Protein AF-A8A9C9-F1 (afdb_monomer)

Structure (mmCIF, N/CA/C/O backbone):
data_AF-A8A9C9-F1
#
_entry.id   AF-A8A9C9-F1
#
loop_
_atom_site.group_PDB
_atom_site.id
_atom_site.type_symbol
_atom_site.label_atom_id
_atom_site.label_alt_id
_atom_site.label_comp_id
_atom_site.label_asym_id
_atom_site.label_entity_id
_atom_site.label_seq_id
_atom_site.pdbx_PDB_ins_code
_atom_site.Cartn_x
_atom_site.Cartn_y
_atom_site.Cartn_z
_atom_site.occupancy
_atom_site.B_iso_or_equiv
_atom_site.auth_seq_id
_atom_site.auth_comp_id
_atom_site.auth_asym_id
_atom_site.auth_atom_id
_atom_site.pdbx_PDB_model_num
ATOM 1 N N . MET A 1 1 ? -4.383 -1.394 -60.753 1.00 48.16 1 MET A N 1
ATOM 2 C CA . MET A 1 1 ? -4.402 -2.201 -59.513 1.00 48.16 1 MET A CA 1
ATOM 3 C C . MET A 1 1 ? -3.436 -1.541 -58.527 1.00 48.16 1 MET A C 1
ATOM 5 O O . MET A 1 1 ? -2.241 -1.783 -58.600 1.00 48.16 1 MET A O 1
ATOM 9 N N . ALA A 1 2 ? -3.911 -0.578 -57.728 1.00 57.53 2 ALA A N 1
ATOM 10 C CA . ALA A 1 2 ? -3.065 0.254 -56.864 1.00 57.53 2 ALA A CA 1
ATOM 11 C C . ALA A 1 2 ? -3.053 -0.316 -55.438 1.00 57.53 2 ALA A C 1
ATOM 13 O O . ALA A 1 2 ? -4.050 -0.244 -54.722 1.00 57.53 2 ALA A O 1
ATOM 14 N N . GLY A 1 3 ? -1.935 -0.928 -55.047 1.00 64.31 3 GLY A N 1
ATOM 15 C CA . GLY A 1 3 ? -1.721 -1.439 -53.696 1.00 64.31 3 GLY A CA 1
ATOM 16 C C . GLY A 1 3 ? -1.413 -0.299 -52.730 1.00 64.31 3 GLY A C 1
ATOM 17 O O . GLY A 1 3 ? -0.277 0.169 -52.663 1.00 64.31 3 GLY A O 1
ATOM 18 N N . GLY A 1 4 ? -2.421 0.147 -51.979 1.00 75.25 4 GLY A N 1
ATOM 19 C CA . GLY A 1 4 ? -2.241 1.062 -50.856 1.00 75.25 4 GLY A CA 1
ATOM 20 C C . GLY A 1 4 ? -1.432 0.382 -49.753 1.00 75.25 4 GLY A C 1
ATOM 21 O O . GLY A 1 4 ? -1.928 -0.513 -49.069 1.00 75.25 4 GLY A O 1
ATOM 22 N N . LYS A 1 5 ? -0.170 0.789 -49.591 1.00 69.19 5 LYS A N 1
ATOM 23 C CA . LYS A 1 5 ? 0.679 0.356 -48.478 1.00 69.19 5 LYS A CA 1
ATOM 24 C C . LYS A 1 5 ? 0.054 0.885 -47.187 1.00 69.19 5 LYS A C 1
ATOM 26 O O . LYS A 1 5 ? 0.088 2.084 -46.929 1.00 69.19 5 LYS A O 1
ATOM 31 N N . ARG A 1 6 ? -0.556 -0.004 -46.400 1.00 73.25 6 ARG A N 1
ATOM 32 C CA . ARG A 1 6 ? -1.064 0.316 -45.061 1.00 73.25 6 ARG A CA 1
ATOM 33 C C . ARG A 1 6 ? 0.137 0.633 -44.173 1.00 73.25 6 ARG A C 1
ATOM 35 O O . ARG A 1 6 ? 0.805 -0.273 -43.686 1.00 73.25 6 ARG A O 1
ATOM 42 N N . VAL A 1 7 ? 0.437 1.917 -44.017 1.00 66.50 7 VAL A N 1
ATOM 43 C CA . VAL A 1 7 ? 1.402 2.399 -43.032 1.00 66.50 7 VAL A CA 1
ATOM 44 C C . VAL A 1 7 ? 0.733 2.313 -41.664 1.00 66.50 7 VAL A C 1
ATOM 46 O O . VAL A 1 7 ? -0.080 3.153 -41.293 1.00 66.50 7 VAL A O 1
ATOM 49 N N . LEU A 1 8 ? 1.011 1.238 -40.927 1.00 68.00 8 LEU A N 1
ATOM 50 C CA . LEU A 1 8 ? 0.742 1.235 -39.492 1.00 68.00 8 LEU A CA 1
ATOM 51 C C . LEU A 1 8 ? 1.589 2.358 -38.873 1.00 68.00 8 LEU A C 1
ATOM 53 O O . LEU A 1 8 ? 2.752 2.504 -39.260 1.00 68.00 8 LEU A O 1
ATOM 57 N N . PRO A 1 9 ? 1.034 3.184 -37.970 1.00 67.88 9 PRO A N 1
ATOM 58 C CA . PRO A 1 9 ? 1.754 4.314 -37.407 1.00 67.88 9 PRO A CA 1
ATOM 59 C C . PRO A 1 9 ? 2.903 3.790 -36.538 1.00 67.88 9 PRO A C 1
ATOM 61 O O . PRO A 1 9 ? 2.727 3.468 -35.366 1.00 67.88 9 PRO A O 1
ATOM 64 N N . VAL A 1 10 ? 4.101 3.730 -37.125 1.00 65.38 10 VAL A N 1
ATOM 65 C CA . VAL A 1 10 ? 5.372 3.370 -36.466 1.00 65.38 10 VAL A CA 1
ATOM 66 C C . VAL A 1 10 ? 5.662 4.272 -35.253 1.00 65.38 10 VAL A C 1
ATOM 68 O O . VAL A 1 10 ? 6.420 3.895 -34.367 1.00 65.38 10 VAL A O 1
ATOM 71 N N . ALA A 1 11 ? 4.988 5.422 -35.154 1.00 63.12 11 ALA A N 1
ATOM 72 C CA . ALA A 1 11 ? 5.069 6.345 -34.027 1.00 63.12 11 ALA A CA 1
ATOM 73 C C . ALA A 1 11 ? 4.724 5.711 -32.663 1.00 63.12 11 ALA A C 1
ATOM 75 O O . ALA A 1 11 ? 5.303 6.114 -31.660 1.00 63.12 11 ALA A O 1
ATOM 76 N N . LEU A 1 12 ? 3.840 4.703 -32.602 1.00 63.41 12 LEU A N 1
ATOM 77 C CA . LEU A 1 12 ? 3.453 4.077 -31.325 1.00 63.41 12 LEU A CA 1
ATOM 78 C C . LEU A 1 12 ? 4.544 3.168 -30.738 1.00 63.41 12 LEU A C 1
ATOM 80 O O . LEU A 1 12 ? 4.635 3.028 -29.523 1.00 63.41 12 LEU A O 1
ATOM 84 N N . PHE A 1 13 ? 5.393 2.583 -31.587 1.00 68.25 13 PHE A N 1
ATOM 85 C CA . PHE A 1 13 ? 6.486 1.695 -31.170 1.00 68.25 13 PHE A CA 1
ATOM 86 C C . PHE A 1 13 ? 7.816 2.430 -30.949 1.00 68.25 13 PHE A C 1
ATOM 88 O O . PHE A 1 13 ? 8.808 1.801 -30.596 1.00 68.25 13 PHE A O 1
ATOM 95 N N . SER A 1 14 ? 7.848 3.752 -31.144 1.00 76.62 14 SER A N 1
ATOM 96 C CA . SER A 1 14 ? 9.042 4.574 -30.906 1.00 76.62 14 SER A CA 1
ATOM 97 C C . SER A 1 14 ? 9.169 5.059 -29.455 1.00 76.62 14 SER A C 1
ATOM 99 O O . SER A 1 14 ? 10.118 5.773 -29.137 1.00 76.62 14 SER A O 1
ATOM 101 N N . LEU A 1 15 ? 8.211 4.718 -28.590 1.00 81.19 15 LEU A N 1
ATOM 102 C CA . LEU A 1 15 ? 8.248 5.041 -27.167 1.00 81.19 15 LEU A CA 1
ATOM 103 C C . LEU A 1 15 ? 9.206 4.076 -26.463 1.00 81.19 15 LEU A C 1
ATOM 105 O O . LEU A 1 15 ? 9.090 2.857 -26.604 1.00 81.19 15 LEU A O 1
ATOM 109 N N . GLY A 1 16 ? 10.168 4.626 -25.729 1.00 89.12 16 GLY A N 1
ATOM 110 C CA . GLY A 1 16 ? 11.156 3.842 -25.009 1.00 89.12 16 GLY A CA 1
ATOM 111 C C . GLY A 1 16 ? 10.562 3.087 -23.810 1.00 89.12 16 GLY A C 1
ATOM 112 O O . GLY A 1 16 ? 9.402 3.284 -23.426 1.00 89.12 16 GLY A O 1
ATOM 113 N N . PRO A 1 17 ? 11.363 2.210 -23.178 1.00 90.81 17 PRO A N 1
ATOM 114 C CA . PRO A 1 17 ? 10.934 1.442 -22.008 1.00 90.81 17 PRO A CA 1
ATOM 115 C C . PRO A 1 17 ? 10.456 2.321 -20.842 1.00 90.81 17 PRO A C 1
ATOM 117 O O . PRO A 1 17 ? 9.556 1.931 -20.100 1.00 90.81 17 PRO A O 1
ATOM 120 N N . ASN A 1 18 ? 11.033 3.517 -20.697 1.00 93.25 18 ASN A N 1
ATOM 121 C CA . ASN A 1 18 ? 10.699 4.451 -19.624 1.00 93.25 18 ASN A CA 1
ATOM 122 C C . ASN A 1 18 ? 9.317 5.081 -19.837 1.00 93.25 18 ASN A C 1
ATOM 124 O O . ASN A 1 18 ? 8.505 5.124 -18.915 1.00 93.25 18 ASN A O 1
ATOM 128 N N . GLU A 1 19 ? 9.025 5.528 -21.058 1.00 91.62 19 GLU A N 1
ATOM 129 C CA . GLU A 1 19 ? 7.734 6.098 -21.438 1.00 91.62 19 GLU A CA 1
ATOM 130 C C . GLU A 1 19 ? 6.617 5.057 -21.302 1.00 91.62 19 GLU A C 1
ATOM 132 O O . GLU A 1 19 ? 5.533 5.366 -20.804 1.00 91.62 19 GLU A O 1
ATOM 137 N N . MET A 1 20 ? 6.905 3.804 -21.671 1.00 92.38 20 MET A N 1
ATOM 138 C CA . MET A 1 20 ? 5.992 2.676 -21.475 1.00 92.38 20 MET A CA 1
ATOM 139 C C . MET A 1 20 ? 5.695 2.417 -19.995 1.00 92.38 20 MET A C 1
ATOM 141 O O . MET A 1 20 ? 4.535 2.222 -19.628 1.00 92.38 20 MET A O 1
ATOM 145 N N . LEU A 1 21 ? 6.714 2.456 -19.131 1.00 93.50 21 LEU A N 1
ATOM 146 C CA . LEU A 1 21 ? 6.538 2.261 -17.691 1.00 93.50 21 LEU A CA 1
ATOM 147 C C . LEU A 1 21 ? 5.685 3.373 -17.065 1.00 93.50 21 LEU A C 1
ATOM 149 O O . LEU A 1 21 ? 4.792 3.092 -16.265 1.00 93.50 21 LEU A O 1
ATOM 153 N N . ILE A 1 22 ? 5.925 4.626 -17.455 1.00 94.19 22 ILE A N 1
ATOM 154 C CA . ILE A 1 22 ? 5.148 5.774 -16.975 1.00 94.19 22 ILE A CA 1
ATOM 155 C C . ILE A 1 22 ? 3.685 5.643 -17.403 1.00 94.19 22 ILE A C 1
ATOM 157 O O . ILE A 1 22 ? 2.797 5.792 -16.565 1.00 94.19 22 ILE A O 1
ATOM 161 N N . LEU A 1 23 ? 3.421 5.310 -18.672 1.00 93.38 23 LEU A N 1
ATOM 162 C CA . LEU A 1 23 ? 2.060 5.092 -19.173 1.00 93.38 23 LEU A CA 1
ATOM 163 C C . LEU A 1 23 ? 1.345 3.957 -18.437 1.00 93.38 23 LEU A C 1
ATOM 165 O O . LEU A 1 23 ? 0.167 4.092 -18.110 1.00 93.38 23 LEU A O 1
ATOM 169 N N . LEU A 1 24 ? 2.050 2.864 -18.139 1.00 92.88 24 LEU A N 1
ATOM 170 C CA . LEU A 1 24 ? 1.498 1.737 -17.393 1.00 92.88 24 LEU A CA 1
ATOM 171 C C . LEU A 1 24 ? 1.088 2.147 -15.974 1.00 92.88 24 LEU A C 1
ATOM 173 O O . LEU A 1 24 ? -0.041 1.886 -15.560 1.00 92.88 24 LEU A O 1
ATOM 177 N N . ILE A 1 25 ? 1.984 2.812 -15.240 1.00 92.94 25 ILE A N 1
ATOM 178 C CA . ILE A 1 25 ? 1.689 3.297 -13.886 1.00 92.94 25 ILE A CA 1
ATOM 179 C C . ILE A 1 25 ? 0.521 4.280 -13.938 1.00 92.94 25 ILE A C 1
ATOM 181 O O . ILE A 1 25 ? -0.410 4.167 -13.146 1.00 92.94 25 ILE A O 1
ATOM 185 N N . PHE A 1 26 ? 0.526 5.203 -14.899 1.00 93.81 26 PHE A N 1
ATOM 186 C CA . PHE A 1 26 ? -0.543 6.180 -15.055 1.00 93.81 26 PHE A CA 1
ATOM 187 C C . PHE A 1 26 ? -1.894 5.511 -15.332 1.00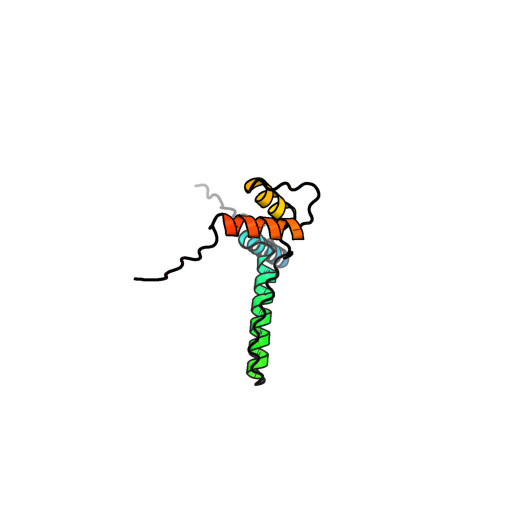 93.81 26 PHE A C 1
ATOM 189 O O . PHE A 1 26 ? -2.885 5.853 -14.695 1.00 93.81 26 PHE A O 1
ATOM 196 N N . ALA A 1 27 ? -1.940 4.502 -16.206 1.00 94.12 27 ALA A N 1
ATOM 197 C CA . ALA A 1 27 ? -3.153 3.734 -16.476 1.00 94.12 27 ALA A CA 1
ATOM 198 C C . ALA A 1 27 ? -3.684 3.025 -15.217 1.00 94.12 27 ALA A C 1
ATOM 200 O O . ALA A 1 27 ? -4.878 3.094 -14.925 1.00 94.12 27 ALA A O 1
ATOM 201 N N . ILE A 1 28 ? -2.800 2.400 -14.431 1.00 92.88 28 ILE A N 1
ATOM 202 C CA . ILE A 1 28 ? -3.159 1.761 -13.155 1.00 92.88 28 ILE A CA 1
ATOM 203 C C . ILE A 1 28 ? -3.698 2.808 -12.169 1.00 92.88 28 ILE A C 1
ATOM 205 O O . ILE A 1 28 ? -4.727 2.587 -11.535 1.00 92.88 28 ILE A O 1
ATOM 209 N N . LEU A 1 29 ? -3.056 3.973 -12.069 1.00 93.19 29 LEU A N 1
ATOM 210 C CA . LEU A 1 29 ? -3.500 5.062 -11.197 1.00 93.19 29 LEU A CA 1
ATOM 211 C C . LEU A 1 29 ? -4.839 5.666 -11.630 1.00 93.19 29 LEU A C 1
ATOM 213 O O . LEU A 1 29 ? -5.597 6.087 -10.766 1.00 93.19 29 LEU A O 1
ATOM 217 N N . LEU A 1 30 ? -5.163 5.704 -12.924 1.00 93.81 30 LEU A N 1
ATOM 218 C CA . LEU A 1 30 ? -6.471 6.178 -13.389 1.00 93.81 30 LEU A CA 1
ATOM 219 C C . LEU A 1 30 ? -7.599 5.200 -13.043 1.00 93.81 30 LEU A C 1
ATOM 221 O O . LEU A 1 30 ? -8.686 5.633 -12.675 1.00 93.81 30 LEU A O 1
ATOM 225 N N . ILE A 1 31 ? -7.345 3.892 -13.147 1.00 94.00 31 ILE A N 1
ATOM 226 C CA . ILE A 1 31 ? -8.353 2.859 -12.868 1.00 94.00 31 ILE A CA 1
ATOM 227 C C . ILE A 1 31 ? -8.556 2.689 -11.360 1.00 94.00 31 ILE A C 1
ATOM 229 O O . ILE A 1 31 ? -9.686 2.650 -10.880 1.00 94.00 31 ILE A O 1
ATOM 233 N N . PHE A 1 32 ? -7.461 2.573 -10.608 1.00 91.19 32 PHE A N 1
ATOM 234 C CA . PHE A 1 32 ? -7.500 2.247 -9.182 1.00 91.19 32 PHE A CA 1
ATOM 235 C C . PHE A 1 32 ? -7.390 3.480 -8.278 1.00 91.19 32 PHE A C 1
ATOM 237 O O . PHE A 1 32 ? -7.785 3.435 -7.116 1.00 91.19 32 PHE A O 1
ATOM 244 N N . GLY A 1 33 ? -6.891 4.602 -8.787 1.00 89.62 33 GLY A N 1
ATOM 245 C CA . GLY A 1 33 ? -6.641 5.804 -7.998 1.00 89.62 33 GLY A CA 1
ATOM 246 C C . GLY A 1 33 ? -5.305 5.760 -7.241 1.00 89.62 33 GLY A C 1
ATOM 247 O O . GLY A 1 33 ? -4.795 4.687 -6.898 1.00 89.62 33 GLY A O 1
ATOM 248 N N . PRO A 1 34 ? -4.740 6.932 -6.898 1.00 86.62 34 PRO A N 1
ATOM 249 C CA . PRO A 1 34 ? -3.461 7.023 -6.192 1.00 86.62 34 PRO A CA 1
ATOM 250 C C . PRO A 1 34 ? -3.510 6.474 -4.765 1.00 86.62 34 PRO A C 1
ATOM 252 O O . PRO A 1 34 ? -2.490 6.025 -4.252 1.00 86.62 34 PRO A O 1
ATOM 255 N N . SER A 1 35 ? -4.686 6.454 -4.133 1.00 88.44 35 SER A N 1
ATOM 256 C CA . SER A 1 35 ? -4.853 5.974 -2.757 1.00 88.44 35 SER A CA 1
ATOM 257 C C . SER A 1 35 ? -4.812 4.448 -2.628 1.00 88.44 35 SER A C 1
ATOM 259 O O . SER A 1 35 ? -4.566 3.944 -1.535 1.00 88.44 35 SER A O 1
ATOM 261 N N . LYS A 1 36 ? -5.018 3.689 -3.715 1.00 87.88 36 LYS A N 1
ATOM 262 C CA . LYS A 1 36 ? -5.057 2.218 -3.645 1.00 87.88 36 LYS A CA 1
ATOM 263 C C . LYS A 1 36 ? -3.678 1.579 -3.534 1.00 87.88 36 LYS A C 1
ATOM 265 O O . LYS A 1 36 ? -3.532 0.589 -2.827 1.00 87.88 36 LYS A O 1
ATOM 270 N N . ILE A 1 37 ? -2.654 2.165 -4.149 1.00 89.00 37 ILE A N 1
ATOM 271 C CA . ILE A 1 37 ? -1.267 1.689 -4.028 1.00 89.00 37 ILE A CA 1
ATOM 272 C C . ILE A 1 37 ? -0.772 1.688 -2.564 1.00 89.00 37 ILE A C 1
ATOM 274 O O . ILE A 1 37 ? -0.315 0.638 -2.108 1.00 89.00 37 ILE A O 1
ATOM 278 N N . PRO A 1 38 ? -0.884 2.786 -1.784 1.00 86.31 38 PRO A N 1
ATOM 279 C CA . PRO A 1 38 ? -0.455 2.786 -0.386 1.00 86.31 38 PRO A CA 1
ATOM 280 C C . PRO A 1 38 ? -1.332 1.902 0.510 1.00 86.31 38 PRO A C 1
ATOM 282 O O . PRO A 1 38 ? -0.831 1.335 1.478 1.00 86.31 38 PRO A O 1
ATOM 285 N N . GLU A 1 39 ? -2.622 1.750 0.203 1.00 89.44 39 GLU A N 1
ATOM 286 C CA . GLU A 1 39 ? -3.519 0.836 0.924 1.00 89.44 39 GLU A CA 1
ATOM 287 C C . GLU A 1 39 ? -3.093 -0.631 0.741 1.00 89.44 39 GLU A C 1
ATOM 289 O O . GLU A 1 39 ? -2.905 -1.354 1.723 1.00 89.44 39 GLU A O 1
ATOM 294 N N . LEU A 1 40 ? -2.832 -1.042 -0.505 1.00 90.25 40 LEU A N 1
ATOM 295 C CA . LEU A 1 40 ? -2.323 -2.374 -0.833 1.00 90.25 40 LEU A CA 1
ATOM 296 C C . LEU A 1 40 ? -0.951 -2.617 -0.197 1.00 90.25 40 LEU A C 1
ATOM 298 O O . LEU A 1 40 ? -0.762 -3.638 0.461 1.00 90.25 40 LEU A O 1
ATOM 302 N N . ALA A 1 41 ? -0.026 -1.660 -0.304 1.00 91.25 41 ALA A N 1
ATOM 303 C CA . ALA A 1 41 ? 1.301 -1.764 0.299 1.00 91.25 41 ALA A CA 1
ATOM 304 C C . ALA A 1 41 ? 1.243 -1.956 1.823 1.00 91.25 41 ALA A C 1
ATOM 306 O O . ALA A 1 41 ? 1.974 -2.784 2.363 1.00 91.25 41 ALA A O 1
ATOM 307 N N . ARG A 1 42 ? 0.345 -1.245 2.523 1.00 91.56 42 ARG A N 1
ATOM 308 C CA . ARG A 1 42 ? 0.131 -1.431 3.969 1.00 91.56 42 ARG A CA 1
ATOM 309 C C . ARG A 1 42 ? -0.386 -2.830 4.288 1.00 91.56 42 ARG A C 1
ATOM 311 O O . ARG A 1 42 ? 0.168 -3.478 5.170 1.00 91.56 42 ARG A O 1
ATOM 318 N N . SER A 1 43 ? -1.403 -3.305 3.567 1.00 91.38 43 SER A N 1
ATOM 319 C CA . SER A 1 43 ? -1.978 -4.638 3.803 1.00 91.38 43 SER A CA 1
ATOM 320 C C . SER A 1 43 ? -0.963 -5.762 3.565 1.00 91.38 43 SER A C 1
ATOM 322 O O . SER A 1 43 ? -0.825 -6.657 4.397 1.00 91.38 43 SER A O 1
ATOM 324 N N . ILE A 1 44 ? -0.180 -5.662 2.485 1.00 94.06 44 ILE A N 1
ATOM 325 C CA . ILE A 1 44 ? 0.895 -6.605 2.167 1.00 94.06 44 ILE A CA 1
ATOM 326 C C . ILE A 1 44 ? 2.001 -6.512 3.219 1.00 94.06 44 ILE A C 1
ATOM 328 O O . ILE A 1 44 ? 2.482 -7.538 3.684 1.00 94.06 44 ILE A O 1
ATOM 332 N N . GLY A 1 45 ? 2.383 -5.306 3.644 1.00 92.38 45 GLY A N 1
ATOM 333 C CA . GLY A 1 45 ? 3.401 -5.112 4.676 1.00 92.38 45 GLY A CA 1
ATOM 334 C C . GLY A 1 45 ? 3.019 -5.748 6.014 1.00 92.38 45 GLY A C 1
ATOM 335 O O . GLY A 1 45 ? 3.853 -6.402 6.637 1.00 92.38 45 GLY A O 1
ATOM 336 N N . VAL A 1 46 ? 1.754 -5.616 6.430 1.00 92.38 46 VAL A N 1
ATOM 337 C CA . VAL A 1 46 ? 1.224 -6.301 7.621 1.00 92.38 46 VAL A CA 1
ATOM 338 C C . VAL A 1 46 ? 1.271 -7.815 7.429 1.00 92.38 46 VAL A C 1
ATOM 340 O O . VAL A 1 46 ? 1.825 -8.505 8.278 1.00 92.38 46 VAL A O 1
ATOM 343 N N . ALA A 1 47 ? 0.781 -8.331 6.300 1.00 92.88 47 ALA A N 1
ATOM 344 C CA . ALA A 1 47 ? 0.800 -9.767 6.023 1.00 92.88 47 ALA A CA 1
ATOM 345 C C . ALA A 1 47 ? 2.225 -10.351 6.031 1.00 92.88 47 ALA A C 1
ATOM 347 O O . ALA A 1 47 ? 2.464 -11.384 6.648 1.00 92.88 47 ALA A O 1
ATOM 348 N N . VAL A 1 48 ? 3.188 -9.669 5.403 1.00 94.25 48 VAL A N 1
ATOM 349 C CA . VAL A 1 48 ? 4.603 -10.076 5.382 1.00 94.25 48 VAL A CA 1
ATOM 350 C C . VAL A 1 48 ? 5.212 -10.035 6.784 1.00 94.25 48 VAL A C 1
ATOM 352 O O . VAL A 1 48 ? 5.955 -10.942 7.155 1.00 94.25 48 VAL A O 1
ATOM 355 N N . ARG A 1 49 ? 4.897 -9.008 7.583 1.00 90.88 49 ARG A N 1
ATOM 356 C CA . ARG A 1 49 ? 5.375 -8.892 8.966 1.00 90.88 49 ARG A CA 1
ATOM 357 C C . ARG A 1 49 ? 4.866 -10.039 9.832 1.00 90.88 49 ARG A C 1
ATOM 359 O O . ARG A 1 49 ? 5.661 -10.648 10.539 1.00 90.88 49 ARG A O 1
ATOM 366 N N . GLU A 1 50 ? 3.572 -10.335 9.770 1.00 87.81 50 GLU A N 1
ATOM 367 C CA . GLU A 1 50 ? 2.982 -11.425 10.551 1.00 87.81 50 GLU A CA 1
ATOM 368 C C . GLU A 1 50 ? 3.466 -12.793 10.059 1.00 87.81 50 GLU A C 1
ATOM 370 O O . GLU A 1 50 ? 3.785 -13.653 10.873 1.00 87.81 50 GLU A O 1
ATOM 375 N N . PHE A 1 51 ? 3.644 -12.974 8.745 1.00 92.38 51 PHE A N 1
ATOM 376 C CA . PHE A 1 51 ? 4.278 -14.176 8.203 1.00 92.38 51 PHE A CA 1
ATOM 377 C C . PHE A 1 51 ? 5.691 -14.376 8.766 1.00 92.38 51 PHE A C 1
ATOM 379 O O . PHE A 1 51 ? 6.047 -15.485 9.155 1.00 92.38 51 PHE A O 1
ATOM 386 N N . LYS A 1 52 ? 6.489 -13.303 8.855 1.00 91.88 52 LYS A N 1
ATOM 387 C CA . LYS A 1 52 ? 7.844 -13.360 9.419 1.00 91.88 52 LYS A CA 1
ATOM 388 C C . LYS A 1 52 ? 7.832 -13.707 10.911 1.00 91.88 52 LYS A C 1
ATOM 390 O O . LYS A 1 52 ? 8.576 -14.592 11.310 1.00 91.88 52 LYS A O 1
ATOM 395 N N . LYS A 1 53 ? 6.963 -13.075 11.706 1.00 89.81 53 LYS A N 1
ATOM 396 C CA . LYS A 1 53 ? 6.804 -13.388 13.139 1.00 89.81 53 LYS A CA 1
ATOM 397 C C . LYS A 1 53 ? 6.384 -14.841 13.365 1.00 89.81 53 LYS A C 1
ATOM 399 O O . LYS A 1 53 ? 6.994 -15.541 14.167 1.00 89.81 53 LYS A O 1
ATOM 404 N N . ALA A 1 54 ? 5.405 -15.319 12.595 1.00 89.19 54 ALA A N 1
ATOM 405 C CA . ALA A 1 54 ? 4.953 -16.704 12.657 1.00 89.19 54 ALA A CA 1
ATOM 406 C C . ALA A 1 54 ? 6.071 -17.687 12.269 1.00 89.19 54 ALA A C 1
ATOM 408 O O . ALA A 1 54 ? 6.237 -18.718 12.919 1.00 89.19 54 ALA A O 1
ATOM 409 N N . ALA A 1 55 ? 6.874 -17.355 11.251 1.00 91.56 55 ALA A N 1
ATOM 410 C CA . ALA A 1 55 ? 8.044 -18.143 10.864 1.00 91.56 55 ALA A CA 1
ATOM 411 C C . ALA A 1 55 ? 9.148 -18.151 11.941 1.00 91.56 55 ALA A C 1
ATOM 413 O O . ALA A 1 55 ? 9.884 -19.128 12.050 1.00 91.56 55 ALA A O 1
ATOM 414 N N . GLU A 1 56 ? 9.245 -17.092 12.747 1.00 92.50 56 GLU A N 1
ATOM 415 C CA . GLU A 1 56 ? 10.168 -16.965 13.885 1.00 92.50 56 GLU A CA 1
ATOM 416 C C . GLU A 1 56 ? 9.604 -17.580 15.187 1.00 92.50 56 GLU A C 1
ATOM 418 O O . GLU A 1 56 ? 10.297 -17.618 16.201 1.00 92.50 56 GLU A O 1
ATOM 423 N N . GLY A 1 57 ? 8.382 -18.131 15.158 1.00 86.62 57 GLY A N 1
ATOM 424 C CA . GLY A 1 57 ? 7.734 -18.779 16.304 1.00 86.62 57 GLY A CA 1
ATOM 425 C C . GLY A 1 57 ? 7.046 -17.817 17.280 1.00 86.62 57 GLY A C 1
ATOM 426 O O . GLY A 1 57 ? 6.532 -18.259 18.307 1.00 86.62 57 GLY A O 1
ATOM 427 N N . GLU A 1 58 ? 6.992 -16.522 16.962 1.00 77.62 58 GLU A N 1
ATOM 428 C CA . GLU A 1 58 ? 6.259 -15.514 17.725 1.00 77.62 58 GLU A CA 1
ATOM 429 C C . GLU A 1 58 ? 4.817 -15.415 17.213 1.00 77.62 58 GLU A C 1
ATOM 431 O O . GLU A 1 58 ? 4.523 -14.762 16.210 1.00 77.62 58 GLU A O 1
ATOM 436 N N . TYR A 1 59 ? 3.887 -16.051 17.923 1.00 69.75 59 TYR A N 1
ATOM 437 C CA . TYR A 1 59 ? 2.458 -15.852 17.694 1.00 69.75 59 TYR A CA 1
ATOM 438 C C . TYR A 1 59 ? 2.002 -14.599 18.444 1.00 69.75 59 TYR A C 1
ATOM 440 O O . TYR A 1 59 ? 1.874 -14.603 19.665 1.00 69.75 59 TYR A O 1
ATOM 448 N N . SER A 1 60 ? 1.783 -13.510 17.709 1.00 63.31 60 SER A N 1
ATOM 449 C CA . SER A 1 60 ? 1.153 -12.292 18.228 1.00 63.31 60 SER A CA 1
ATOM 450 C C . SER A 1 60 ? -0.273 -12.210 17.687 1.00 63.31 60 SER A C 1
ATOM 452 O O . SER A 1 60 ? -0.464 -12.128 16.478 1.00 63.31 60 SER A O 1
ATOM 454 N N . GLU A 1 61 ? -1.278 -12.222 18.560 1.00 62.84 61 GLU A N 1
ATOM 455 C CA . GLU A 1 61 ? -2.704 -12.215 18.185 1.00 62.84 61 GLU A CA 1
ATOM 456 C C . GLU A 1 61 ? -3.268 -10.801 17.918 1.00 62.84 61 GLU A C 1
ATOM 458 O O . GLU A 1 61 ? -4.471 -10.571 17.989 1.00 62.84 61 GLU A O 1
ATOM 463 N N . GLU A 1 62 ? -2.412 -9.826 17.605 1.00 65.38 62 GLU A N 1
ATOM 464 C CA . GLU A 1 62 ? -2.809 -8.420 17.494 1.00 65.38 62 GLU A CA 1
ATOM 465 C C . GLU A 1 62 ? -2.686 -7.918 16.050 1.00 65.38 62 GLU A C 1
ATOM 467 O O . GLU A 1 62 ? -1.634 -7.467 15.584 1.00 65.38 62 GLU A O 1
ATOM 472 N N . VAL A 1 63 ? -3.793 -8.014 15.309 1.00 61.09 63 VAL A N 1
ATOM 473 C CA . VAL A 1 63 ? -3.905 -7.475 13.949 1.00 61.09 63 VAL A CA 1
ATOM 474 C C . VAL A 1 63 ? -4.458 -6.050 14.013 1.00 61.09 63 VAL A C 1
ATOM 476 O O . VAL A 1 63 ? -5.632 -5.802 13.750 1.00 61.09 63 VAL A O 1
ATOM 479 N N . GLU A 1 64 ? -3.599 -5.076 14.316 1.00 64.88 64 GLU A N 1
ATOM 480 C CA . GLU A 1 64 ? -3.927 -3.668 14.074 1.00 64.88 64 GLU A CA 1
ATOM 481 C C . GLU A 1 64 ? -3.697 -3.321 12.597 1.00 64.88 64 GLU A C 1
ATOM 483 O O . GLU A 1 64 ? -2.618 -2.881 12.179 1.00 64.88 64 GLU A O 1
ATOM 488 N N . VAL A 1 65 ? -4.738 -3.485 11.776 1.00 61.44 65 VAL A N 1
ATOM 489 C CA . VAL A 1 65 ? -4.795 -2.798 10.483 1.00 61.44 65 VAL A CA 1
ATOM 490 C C . VAL A 1 65 ? -5.058 -1.328 10.782 1.00 61.44 65 VAL A C 1
ATOM 492 O O . VAL A 1 65 ? -6.208 -0.902 10.871 1.00 61.44 65 VAL A O 1
ATOM 495 N N . LYS A 1 66 ? -3.995 -0.526 10.913 1.00 61.75 66 LYS A N 1
ATOM 496 C CA . LYS A 1 66 ? -4.117 0.932 10.802 1.00 61.75 66 LYS A CA 1
ATOM 497 C C . LYS A 1 66 ? -4.578 1.230 9.380 1.00 61.75 66 LYS A C 1
ATOM 499 O O . LYS A 1 66 ? -3.760 1.389 8.470 1.00 61.75 66 LYS A O 1
ATOM 504 N N . LYS A 1 67 ? -5.903 1.230 9.177 1.00 56.41 67 LYS A N 1
ATOM 505 C CA . LYS A 1 67 ? -6.554 1.805 8.004 1.00 56.41 67 LYS A CA 1
ATOM 506 C C . LYS A 1 67 ? -5.956 3.191 7.897 1.00 56.41 67 LYS A C 1
ATOM 508 O O . LYS A 1 67 ? -6.214 4.047 8.729 1.00 56.41 67 LYS A O 1
ATOM 513 N N . GLY A 1 68 ? -5.113 3.412 6.898 1.00 51.91 68 GLY A N 1
ATOM 514 C CA . GLY A 1 68 ? -4.781 4.772 6.534 1.00 51.91 68 GLY A CA 1
ATOM 515 C C . GLY A 1 68 ? -5.971 5.354 5.799 1.00 51.91 68 GLY A C 1
ATOM 516 O O . GLY A 1 68 ? -5.929 5.530 4.586 1.00 51.91 68 GLY A O 1
ATOM 517 N N . THR A 1 69 ? -7.034 5.596 6.556 1.00 43.72 69 THR A N 1
ATOM 518 C CA . THR A 1 69 ? -7.913 6.723 6.347 1.00 43.72 69 THR A CA 1
ATOM 519 C C . THR A 1 69 ? -7.002 7.942 6.347 1.00 43.72 69 THR A C 1
ATOM 521 O O . THR A 1 69 ? -6.257 8.214 7.291 1.00 43.72 69 THR A O 1
ATOM 524 N N . SER A 1 70 ? -6.985 8.661 5.232 1.00 55.84 70 SER A N 1
ATOM 525 C CA . SER A 1 70 ? -6.711 10.084 5.309 1.00 55.84 70 SER A CA 1
ATOM 526 C C . SER A 1 70 ? -7.660 10.632 6.379 1.00 55.84 70 SER A C 1
ATOM 528 O O . SER A 1 70 ? -8.861 10.656 6.155 1.00 55.84 70 SER A O 1
ATOM 530 N N . SER A 1 71 ? -7.117 10.975 7.548 1.00 43.62 71 SER A N 1
ATOM 531 C CA . SER A 1 71 ? -7.788 11.702 8.628 1.00 43.62 71 SER A CA 1
ATOM 532 C C . SER A 1 71 ? -9.058 11.046 9.204 1.00 43.62 71 SER A C 1
ATOM 534 O O . SER A 1 71 ? -10.176 11.378 8.825 1.00 43.62 71 SER A O 1
ATOM 536 N N . GLU A 1 72 ? -8.904 10.183 10.212 1.00 48.16 72 GLU A N 1
ATOM 537 C CA . GLU A 1 72 ? -9.969 9.930 11.195 1.00 48.16 72 GLU A CA 1
ATOM 538 C C . GLU A 1 72 ? -10.108 11.131 12.139 1.00 48.16 72 GLU A C 1
ATOM 540 O O . GLU A 1 72 ? -9.560 11.198 13.235 1.00 48.16 72 GLU A O 1
ATOM 545 N N . GLY A 1 73 ? -10.885 12.092 11.666 1.00 52.75 73 GLY A N 1
ATOM 546 C CA . GLY A 1 73 ? -11.798 12.901 12.451 1.00 52.75 73 GLY A CA 1
ATOM 547 C C . GLY A 1 73 ? -12.999 13.092 11.538 1.00 52.75 73 GLY A C 1
ATOM 548 O O . GLY A 1 73 ? -12.802 13.497 10.395 1.00 52.75 73 GLY A O 1
ATOM 549 N N . VAL A 1 74 ? -14.214 12.740 11.979 1.00 67.38 74 VAL A N 1
ATOM 550 C CA . VAL A 1 74 ? -15.433 13.164 11.264 1.00 67.38 74 VAL A CA 1
ATOM 551 C C . VAL A 1 74 ? -15.269 14.657 10.995 1.00 67.38 74 VAL A C 1
ATOM 553 O O . VAL A 1 74 ? -15.053 15.400 11.956 1.00 67.38 74 VAL A O 1
ATOM 556 N N . SER A 1 75 ? -15.262 15.060 9.723 1.00 73.44 75 SER A N 1
ATOM 557 C CA . SER A 1 75 ? -14.967 16.446 9.364 1.00 73.44 75 SER A CA 1
ATOM 558 C C . SER A 1 75 ? -15.997 17.366 10.016 1.00 73.44 75 SER A C 1
ATOM 560 O O . SER A 1 75 ? -17.171 17.003 10.170 1.00 73.44 75 SER A O 1
ATOM 562 N N . ASP A 1 76 ? -15.570 18.554 10.437 1.00 75.94 76 ASP A N 1
ATOM 563 C CA . ASP A 1 76 ? -16.464 19.526 11.071 1.00 75.94 76 ASP A CA 1
ATOM 564 C C . ASP A 1 76 ? -17.652 19.850 10.150 1.00 75.94 76 ASP A C 1
ATOM 566 O O . ASP A 1 76 ? -18.753 20.150 10.612 1.00 75.94 76 ASP A O 1
ATOM 570 N N . GLU A 1 77 ? -17.451 19.734 8.839 1.00 81.25 77 GLU A N 1
ATOM 571 C CA . GLU A 1 77 ? -18.455 19.863 7.794 1.00 81.25 77 GLU A CA 1
ATOM 572 C C . GLU A 1 77 ? -19.519 18.757 7.855 1.00 81.25 77 GLU A C 1
ATOM 574 O O . GLU A 1 77 ? -20.713 19.055 7.781 1.00 81.25 77 GLU A O 1
ATOM 579 N N . GLU A 1 78 ? -19.122 17.494 8.034 1.00 82.12 78 GLU A N 1
ATOM 580 C CA . GLU A 1 78 ? -20.046 16.359 8.169 1.00 82.12 78 GLU A CA 1
ATOM 581 C C . GLU A 1 78 ? -20.853 16.443 9.470 1.00 82.12 78 GLU A C 1
ATOM 583 O O . GLU A 1 78 ? -22.067 16.223 9.460 1.00 82.12 78 GLU A O 1
ATOM 588 N N . LEU A 1 79 ? -20.215 16.839 10.579 1.00 79.44 79 LEU A N 1
ATOM 589 C CA . LEU A 1 79 ? -20.897 17.055 11.862 1.00 79.44 79 LEU A CA 1
ATOM 590 C C . LEU A 1 79 ? -21.925 18.184 11.767 1.00 79.44 79 LEU A C 1
ATOM 592 O O . LEU A 1 79 ? -23.054 18.037 12.238 1.00 79.44 79 LEU A O 1
ATOM 596 N N . LYS A 1 80 ? -21.574 19.290 11.102 1.00 82.88 80 LYS A N 1
ATOM 597 C CA . LYS A 1 80 ? -22.490 20.416 10.870 1.00 82.88 80 LYS A CA 1
ATOM 598 C C . LYS A 1 80 ? -23.636 20.037 9.933 1.00 82.88 80 LYS A C 1
ATOM 600 O O . LYS A 1 80 ? -24.774 20.441 10.174 1.00 82.88 80 LYS A O 1
ATOM 605 N N . ALA A 1 81 ? -23.373 19.247 8.892 1.00 84.62 81 ALA A N 1
ATOM 606 C CA . ALA A 1 81 ? -24.404 18.777 7.968 1.00 84.62 81 ALA A CA 1
ATOM 607 C C . ALA A 1 81 ? -25.428 17.864 8.665 1.00 84.62 81 ALA A C 1
ATOM 609 O O . ALA A 1 81 ? -26.634 18.025 8.461 1.00 84.62 81 ALA A O 1
ATOM 610 N N . LEU A 1 82 ? -24.964 16.949 9.525 1.00 83.75 82 LEU A N 1
ATOM 611 C CA . LEU A 1 82 ? -25.828 16.084 10.332 1.00 83.75 82 LEU A CA 1
ATOM 612 C C . LEU A 1 82 ? -26.618 16.879 11.377 1.00 83.75 82 LEU A C 1
ATOM 614 O O . LEU A 1 82 ? -27.832 16.706 11.466 1.00 83.75 82 LEU A O 1
ATOM 618 N N . ALA A 1 83 ? -25.969 17.800 12.098 1.00 83.19 83 ALA A N 1
ATOM 619 C CA . ALA A 1 83 ? -26.631 18.690 13.052 1.00 83.19 83 ALA A CA 1
ATOM 6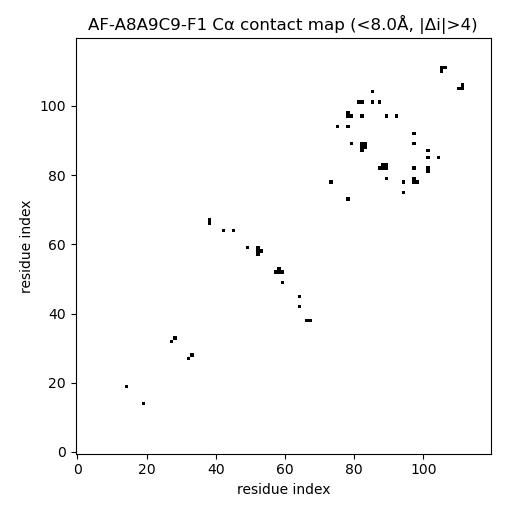20 C C . ALA A 1 83 ? -27.759 19.494 12.387 1.00 83.19 83 ALA A C 1
ATOM 622 O O . ALA A 1 83 ? -28.889 19.486 12.869 1.00 83.19 83 ALA A O 1
ATOM 623 N N . LYS A 1 84 ? -27.497 20.098 11.221 1.00 86.38 84 LYS A N 1
ATOM 624 C CA . LYS A 1 84 ? -28.501 20.858 10.465 1.00 86.38 84 LYS A CA 1
ATOM 625 C C . LYS A 1 84 ? -29.677 19.989 10.016 1.00 86.38 84 LYS A C 1
ATOM 627 O O . LYS A 1 84 ? -30.818 20.441 10.059 1.00 86.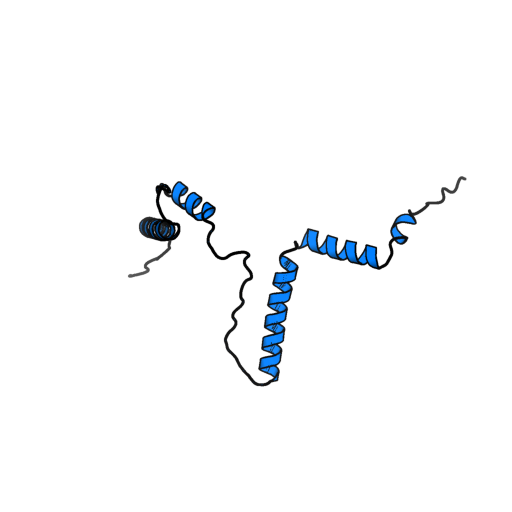38 84 LYS A O 1
ATOM 632 N N . LYS A 1 85 ? -29.416 18.743 9.606 1.00 85.75 85 LYS A N 1
ATOM 633 C CA . LYS A 1 85 ? -30.457 17.782 9.204 1.00 85.75 85 LYS A CA 1
ATOM 634 C C . LYS A 1 85 ? -31.322 17.328 10.385 1.00 85.75 85 LYS A C 1
ATOM 636 O O . LYS A 1 85 ? -32.498 17.044 10.189 1.00 85.75 85 LYS A O 1
ATOM 641 N N . LEU A 1 86 ? -30.748 17.297 11.586 1.00 80.69 86 LEU A N 1
ATOM 642 C CA . LEU A 1 86 ? -31.431 16.985 12.845 1.00 80.69 86 LEU A CA 1
ATOM 643 C C . LEU A 1 86 ? -32.033 18.225 13.534 1.00 80.69 86 LEU A C 1
ATOM 645 O O . LEU A 1 86 ? -32.587 18.105 14.621 1.00 80.69 86 LEU A O 1
ATOM 649 N N . GLY A 1 87 ? -31.929 19.415 12.929 1.00 78.94 87 GLY A N 1
ATOM 650 C CA . GLY A 1 87 ? -32.440 20.665 13.505 1.00 78.94 87 GLY A CA 1
ATOM 651 C C . GLY A 1 87 ? -31.639 21.193 14.703 1.00 78.94 87 GLY A C 1
ATOM 652 O O . GLY A 1 87 ? -32.126 22.048 15.438 1.00 78.94 87 GLY A O 1
ATOM 653 N N . ILE A 1 88 ? -30.415 20.704 14.910 1.00 80.75 88 ILE A N 1
ATOM 654 C CA . ILE A 1 88 ? -29.523 21.106 16.002 1.00 80.75 88 ILE A CA 1
ATOM 655 C C . ILE A 1 88 ? -28.788 22.391 15.595 1.00 80.75 88 ILE A C 1
ATOM 657 O O . ILE A 1 88 ? -28.188 22.464 14.521 1.00 80.75 88 ILE A O 1
ATOM 661 N N . SER A 1 89 ? -28.810 23.410 16.460 1.00 75.94 89 SER A N 1
ATOM 662 C CA . SER A 1 89 ? -28.071 24.659 16.229 1.00 75.94 89 SER A CA 1
ATOM 663 C C . SER A 1 89 ? -26.558 24.420 16.275 1.00 75.94 89 SER A C 1
ATOM 665 O O . SER A 1 89 ? -26.038 23.936 17.281 1.00 75.94 89 SER A O 1
ATOM 667 N N . THR A 1 90 ? -25.864 24.770 15.189 1.00 76.50 90 THR A N 1
ATOM 668 C CA . THR A 1 90 ? -24.405 24.629 15.023 1.00 76.50 90 THR A CA 1
ATOM 669 C C . THR A 1 90 ? -23.613 25.863 15.463 1.00 76.50 90 THR A C 1
ATOM 671 O O . THR A 1 90 ? -22.389 25.877 15.352 1.00 76.50 90 THR A O 1
ATOM 674 N N . GLU A 1 91 ? -24.282 26.928 15.908 1.00 77.00 91 GLU A N 1
ATOM 675 C CA . GLU A 1 91 ? -23.641 28.198 16.257 1.00 77.00 91 GLU A CA 1
ATOM 676 C C . GLU A 1 91 ? -23.123 28.165 17.702 1.00 77.00 91 GLU A C 1
ATOM 678 O O . GLU A 1 91 ? -23.888 27.984 18.647 1.00 77.00 91 GLU A O 1
ATOM 683 N N . GLY A 1 92 ? -21.806 28.323 17.868 1.00 74.88 92 GLY A N 1
ATOM 684 C CA . GLY A 1 92 ? -21.149 28.430 19.176 1.00 74.88 92 GLY A CA 1
ATOM 685 C C . GLY A 1 92 ? -20.827 27.111 19.891 1.00 74.88 92 GLY A C 1
ATOM 686 O O . GLY A 1 92 ? -20.316 27.168 21.005 1.00 74.88 92 GLY A O 1
ATOM 687 N N . LYS A 1 93 ? -21.084 25.947 19.278 1.00 76.12 93 LYS A N 1
ATOM 688 C CA . LYS A 1 93 ? -20.818 24.623 19.874 1.00 76.12 93 LYS A CA 1
ATOM 689 C C . LYS A 1 93 ? -19.529 23.994 19.344 1.00 76.12 93 LYS A C 1
ATOM 691 O O . LYS A 1 93 ? -19.235 24.084 18.151 1.00 76.12 93 LYS A O 1
ATOM 696 N N . SER A 1 94 ? -18.780 23.328 20.222 1.00 79.50 94 SER A N 1
ATOM 697 C CA . SER A 1 94 ? -17.594 22.547 19.843 1.00 79.50 94 SER A CA 1
ATOM 698 C C . SER A 1 94 ? -17.984 21.281 19.064 1.00 79.50 94 SER A C 1
ATOM 700 O O . SER A 1 94 ? -19.067 20.728 19.259 1.00 79.50 94 SER A O 1
ATOM 702 N N . ALA A 1 95 ? -17.089 20.773 18.210 1.00 77.56 95 ALA A N 1
ATOM 703 C CA . ALA A 1 95 ? -17.291 19.523 17.471 1.00 77.56 95 ALA A CA 1
ATOM 704 C C . ALA A 1 95 ? -17.596 18.328 18.401 1.00 77.56 95 ALA A C 1
ATOM 706 O O . ALA A 1 95 ? -18.396 17.458 18.061 1.00 77.56 95 ALA A O 1
ATOM 707 N N . GLU A 1 96 ? -17.007 18.312 19.599 1.00 78.56 96 GLU A N 1
ATOM 708 C CA . GLU A 1 96 ? -17.249 17.310 20.649 1.00 78.56 96 GLU A CA 1
ATOM 709 C C . GLU A 1 96 ? -18.684 17.384 21.208 1.00 78.56 96 GLU A C 1
ATOM 71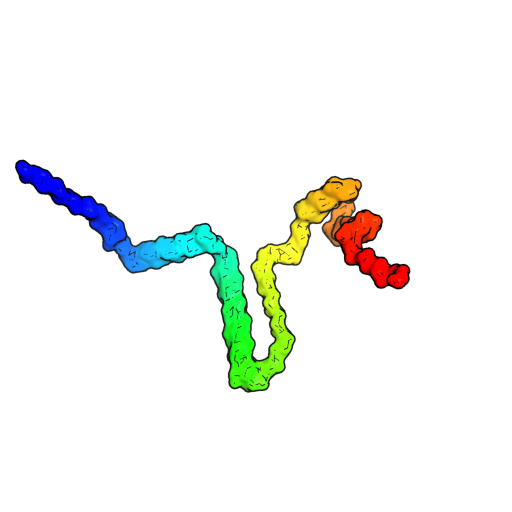1 O O . GLU A 1 96 ? -19.342 16.361 21.412 1.00 78.56 96 GLU A O 1
ATOM 716 N N . GLU A 1 97 ? -19.202 18.597 21.415 1.00 78.88 97 GLU A N 1
ATOM 717 C CA . GLU A 1 97 ? -20.555 18.834 21.935 1.00 78.88 97 GLU A CA 1
ATOM 718 C C . GLU A 1 97 ? -21.612 18.481 20.891 1.00 78.88 97 GLU A C 1
ATOM 720 O O . GLU A 1 97 ? -22.588 17.800 21.207 1.00 78.88 97 GLU A O 1
ATOM 725 N N . LEU A 1 98 ? -21.370 18.855 19.631 1.00 81.44 98 LEU A N 1
ATOM 726 C CA . LEU A 1 98 ? -22.233 18.488 18.511 1.00 81.44 98 LEU A CA 1
ATOM 727 C C . LEU A 1 98 ? -22.303 16.969 18.337 1.00 81.44 98 LEU A C 1
ATOM 729 O O . LEU A 1 98 ? -23.397 16.435 18.179 1.00 81.44 98 LEU A O 1
ATOM 733 N N . LYS A 1 99 ? -21.174 16.250 18.429 1.00 82.69 99 LYS A N 1
ATOM 734 C CA . LYS A 1 99 ? -21.166 14.775 18.392 1.00 82.69 99 LYS A CA 1
ATOM 735 C C . LYS A 1 99 ? -22.048 14.179 19.486 1.00 82.69 99 LYS A C 1
ATOM 737 O O . LYS A 1 99 ? -22.849 13.289 19.208 1.00 82.69 99 LYS A O 1
ATOM 742 N N . LYS A 1 100 ? -21.917 14.669 20.721 1.00 83.69 100 LYS A N 1
ATOM 743 C CA . LYS A 1 100 ? -22.676 14.162 21.87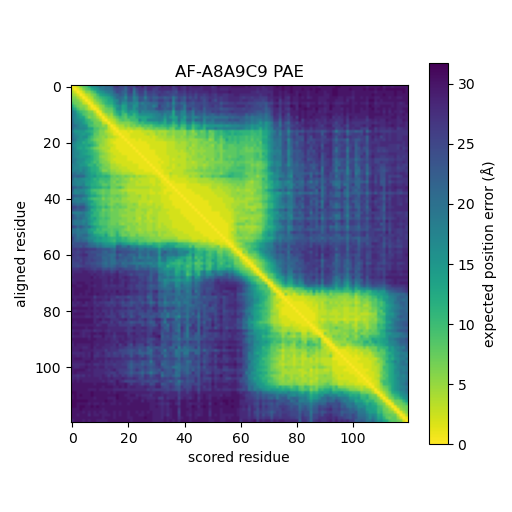0 1.00 83.69 100 LYS A CA 1
ATOM 744 C C . LYS A 1 100 ? -24.178 14.417 21.724 1.00 83.69 100 LYS A C 1
ATOM 746 O O . LYS A 1 100 ? -24.972 13.521 21.989 1.00 83.69 100 LYS A O 1
ATOM 751 N N . GLU A 1 101 ? -24.558 15.603 21.263 1.00 80.94 101 GLU A N 1
ATOM 752 C CA . GLU A 1 101 ? -25.957 16.002 21.088 1.00 80.94 101 GLU A CA 1
ATOM 753 C C . GLU A 1 101 ? -26.618 15.285 19.901 1.00 80.94 101 GLU A C 1
ATOM 755 O O . GLU A 1 101 ? -27.739 14.797 20.023 1.00 80.94 101 GLU A O 1
ATOM 760 N N . ILE A 1 102 ? -25.896 15.114 18.786 1.00 84.19 102 ILE A N 1
ATOM 761 C CA . ILE A 1 102 ? -26.337 14.299 17.643 1.00 84.19 102 ILE A CA 1
ATOM 762 C C . ILE A 1 102 ? -26.590 12.852 18.079 1.00 84.19 102 ILE A C 1
ATOM 764 O O . ILE A 1 102 ? -27.613 12.275 17.711 1.00 84.19 102 ILE A O 1
ATOM 768 N N . LEU A 1 103 ? -25.690 12.264 18.875 1.00 80.81 103 LEU A N 1
ATOM 769 C CA . LEU A 1 103 ? -25.855 10.904 19.394 1.00 80.81 103 LEU A CA 1
ATOM 770 C C . LEU A 1 103 ? -27.039 10.794 20.360 1.00 80.81 103 LEU A C 1
ATOM 772 O O . LEU A 1 103 ? -27.762 9.800 20.328 1.00 80.81 103 LEU A O 1
ATOM 776 N N . GLU A 1 104 ? -27.267 11.803 21.201 1.00 82.31 104 GLU A N 1
ATOM 777 C CA . GLU A 1 104 ? -28.393 11.811 22.135 1.00 82.31 104 GLU A CA 1
ATOM 778 C C . GLU A 1 104 ? -29.742 11.923 21.407 1.00 82.31 104 GLU A C 1
ATOM 780 O O . GLU A 1 104 ? -30.679 11.188 21.725 1.00 82.31 104 GLU A O 1
ATOM 785 N N . VAL A 1 105 ? -29.831 12.788 20.390 1.00 80.31 105 VAL A N 1
ATOM 786 C CA . VAL A 1 105 ? -31.024 12.928 19.541 1.00 80.31 105 VAL A CA 1
ATOM 787 C C . VAL A 1 105 ? -31.251 11.655 18.730 1.00 80.31 105 VAL A C 1
ATOM 789 O O . VAL A 1 105 ? -32.354 11.120 18.740 1.00 80.31 105 VAL A O 1
ATOM 792 N N . ALA A 1 106 ? -30.211 11.092 18.109 1.00 77.88 106 ALA A N 1
ATOM 793 C CA . ALA A 1 106 ? -30.324 9.840 17.360 1.00 77.88 106 ALA A CA 1
ATOM 794 C C . ALA A 1 106 ? -30.791 8.661 18.236 1.00 77.88 106 ALA A C 1
ATOM 796 O O . ALA A 1 106 ? -31.538 7.801 17.764 1.00 77.88 106 ALA A O 1
ATOM 797 N N . LYS A 1 107 ? -30.390 8.637 19.517 1.00 79.94 107 LYS A N 1
ATOM 798 C CA . LYS A 1 107 ? -30.832 7.632 20.492 1.00 79.94 107 LYS A CA 1
ATOM 799 C C . LYS A 1 107 ? -32.286 7.843 20.931 1.00 79.94 107 LYS A C 1
ATOM 801 O O . LYS A 1 107 ? -33.005 6.864 21.108 1.00 79.94 107 LYS A O 1
ATOM 806 N N . LYS A 1 108 ? -32.734 9.097 21.081 1.00 70.00 108 LYS A N 1
ATOM 807 C CA . LYS A 1 108 ? -34.134 9.448 21.393 1.00 70.00 108 LYS A CA 1
ATOM 808 C C . LYS A 1 108 ? -35.089 9.172 20.228 1.00 70.00 108 LYS A C 1
ATOM 810 O O . LYS A 1 108 ? -36.199 8.711 20.463 1.00 70.00 108 LYS A O 1
ATOM 815 N N . GLU A 1 109 ? -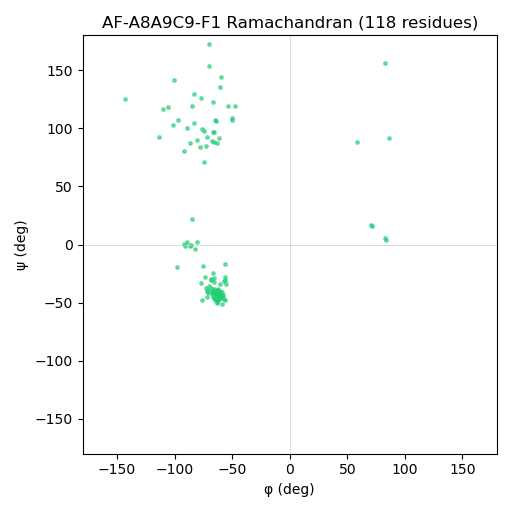34.633 9.381 18.996 1.00 66.81 109 GLU A N 1
ATOM 816 C CA . GLU A 1 109 ? -35.397 9.144 17.762 1.00 66.81 109 GLU A CA 1
ATOM 817 C C . GLU A 1 109 ? -35.420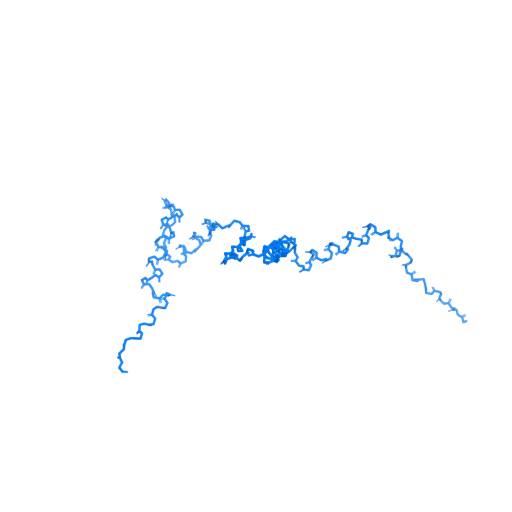 7.659 17.330 1.00 66.81 109 GLU A C 1
ATOM 819 O O . GLU A 1 109 ? -36.004 7.316 16.305 1.00 66.81 109 GLU A O 1
ATOM 824 N N . GLY A 1 110 ? -34.805 6.745 18.096 1.00 58.59 110 GLY A N 1
ATOM 825 C CA . GLY A 1 110 ? -34.937 5.296 17.886 1.00 58.59 110 GLY A CA 1
ATOM 826 C C . GLY A 1 110 ? -34.243 4.738 16.635 1.00 58.59 110 GLY A C 1
ATOM 827 O O . GLY A 1 110 ? -34.538 3.616 16.228 1.00 58.59 110 GLY A O 1
ATOM 828 N N . LEU A 1 111 ? -33.306 5.475 16.023 1.00 58.50 111 LEU A N 1
ATOM 829 C CA . LEU A 1 111 ? -32.576 5.017 14.828 1.00 58.50 111 LEU A CA 1
ATOM 830 C C . LEU A 1 111 ? -31.384 4.090 15.122 1.00 58.50 111 LEU A C 1
ATOM 832 O O . LEU A 1 111 ? -30.772 3.563 14.193 1.00 58.50 111 LEU A O 1
ATOM 836 N N . THR A 1 112 ? -31.062 3.836 16.390 1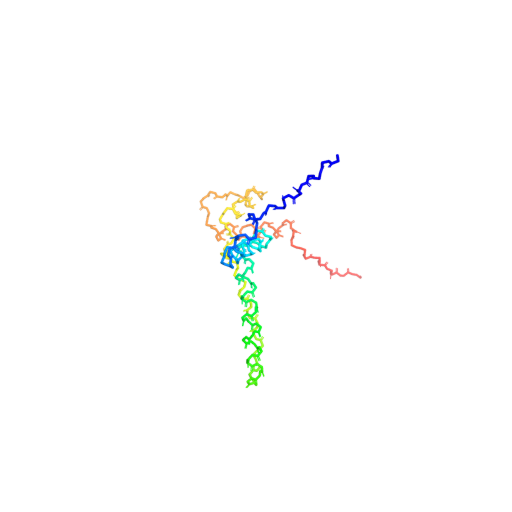.00 56.22 112 THR A N 1
ATOM 837 C CA . THR A 1 112 ? -30.177 2.734 16.783 1.00 56.22 112 THR A CA 1
ATOM 838 C C . THR A 1 112 ? -31.046 1.596 17.293 1.00 56.22 112 THR A C 1
ATOM 840 O O . THR A 1 112 ? -31.581 1.673 18.397 1.00 56.22 112 THR A O 1
ATOM 843 N N . GLY A 1 113 ? -31.235 0.575 16.457 1.00 52.06 113 GLY A N 1
ATOM 844 C CA . GLY A 1 113 ? -32.091 -0.569 16.743 1.00 52.06 113 GLY A CA 1
ATOM 845 C C . GLY A 1 113 ? -31.633 -1.360 17.964 1.00 52.06 113 GLY A C 1
ATOM 846 O O . GLY A 1 113 ? -30.896 -2.329 17.835 1.00 52.06 113 GLY A O 1
ATOM 847 N N . GLU A 1 114 ? -32.156 -1.013 19.134 1.00 47.00 114 GLU A N 1
ATOM 848 C CA . GLU A 1 114 ? -32.445 -2.005 20.161 1.00 47.00 114 GLU A CA 1
ATOM 849 C C . GLU A 1 114 ? -33.847 -2.541 19.878 1.00 47.00 114 GLU A C 1
ATOM 851 O O . GLU A 1 114 ? -34.859 -2.059 20.386 1.00 47.00 114 GLU A O 1
ATOM 856 N N . LYS A 1 115 ? -33.907 -3.567 19.023 1.00 46.72 115 LYS A N 1
ATOM 857 C CA . LYS A 1 115 ? -35.036 -4.489 19.022 1.00 46.72 115 LYS A CA 1
ATOM 858 C C . LYS A 1 115 ? -34.945 -5.250 20.345 1.00 46.72 115 LYS A C 1
ATOM 860 O O . LYS A 1 115 ? -34.253 -6.258 20.450 1.00 46.72 115 LYS A O 1
ATOM 865 N N . LYS A 1 116 ? -35.582 -4.700 21.375 1.00 46.91 116 LYS A N 1
ATOM 866 C CA . LYS A 1 116 ? -35.814 -5.366 22.651 1.00 46.91 116 LYS A CA 1
ATOM 867 C C . LYS A 1 116 ? -36.765 -6.536 22.382 1.00 46.91 116 LYS A C 1
ATOM 869 O O . LYS A 1 116 ? -37.980 -6.372 22.409 1.00 46.91 116 LYS A O 1
ATOM 874 N N . GLU A 1 117 ? -36.219 -7.700 22.041 1.00 49.47 117 GLU A N 1
ATOM 875 C CA . GLU A 1 117 ? -36.948 -8.960 22.175 1.00 49.47 117 GLU A CA 1
ATOM 876 C C . GLU A 1 117 ? -36.916 -9.356 23.653 1.00 49.47 117 GLU A C 1
ATOM 878 O O . GLU A 1 117 ? -36.061 -10.104 24.115 1.00 49.47 117 GLU A O 1
ATOM 883 N N . GLU A 1 118 ? -37.859 -8.789 24.404 1.00 45.50 118 GLU A N 1
ATOM 884 C CA . GLU A 1 118 ? -38.358 -9.364 25.647 1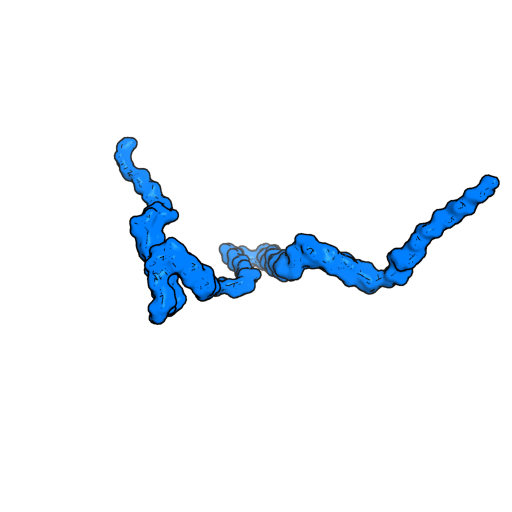.00 45.50 118 GLU A CA 1
ATOM 885 C C . GLU A 1 118 ? -39.798 -9.835 25.408 1.00 45.50 118 GLU A C 1
ATOM 887 O O . GLU A 1 118 ? -40.689 -9.025 25.169 1.00 45.50 118 GLU A O 1
ATOM 892 N N . GLY A 1 119 ? -40.006 -11.148 25.526 1.00 48.69 119 GLY A N 1
ATOM 893 C CA . GLY A 1 119 ? -41.183 -11.716 26.187 1.00 48.69 119 GLY A CA 1
ATOM 894 C C . GLY A 1 119 ? -42.469 -11.919 25.381 1.00 48.69 119 GLY A C 1
ATOM 895 O O . GLY A 1 119 ? -43.385 -11.101 25.449 1.00 48.69 119 GLY A O 1
ATOM 896 N N . SER A 1 120 ? -42.621 -13.109 24.793 1.00 43.22 120 SER A N 1
ATOM 897 C CA . SER A 1 120 ? -43.697 -14.076 25.114 1.00 43.22 120 SER A CA 1
ATOM 898 C C . SER A 1 120 ? -43.451 -15.405 24.417 1.00 43.22 120 SER A C 1
ATOM 900 O O . SER A 1 120 ? -43.092 -15.373 23.221 1.00 43.22 120 SER A O 1
#

Mean predicted aligned error: 17.81 Å

InterPro domains:
  IPR003369 Sec-independent protein translocase protein TatA/B/E [PF02416] (13-56)

Radius of gyration: 27.75 Å; Cα contacts (8 Å, |Δi|>4): 35; chains: 1; bounding box: 55×47×86 Å

Sequence (120 aa):
MAGGKRVLPVALFSLGPNEMLILLIFAILLIFGPSKIPELARSIGVAVREFKKAAEGEYSEEVEVKKGTSSEGVSDEELKALAKKLGISTEGKSAEELKKEILEVAKKEGLTGEKKEEGS

Nearest PDB structures (foldseek):
  6r80-assembly1_A-2  TM=2.418E-01  e=9.127E+00  Homo sapiens

Organism: Ignicoccus hospitalis (strain KIN4/I / DSM 18386 / JCM 14125) (NCBI:txid453591)

Secondary structure (DSSP, 8-state):
---------GGGGG--HHHHHHHHHHHHHHHH-TTHHHHHHHHHHHHHHHHHHHHTT------------S--S--HHHHHHHHHHTT---SS--HHHHHHHHHHHHHHTT-S--------

pLDDT: mean 76.59, std 14.96, range [43.22, 94.25]

Solvent-accessible surface area (backbone atoms only — not comparable to full-atom values): 7760 Å² total; per-residue (Å²): 138,85,84,80,79,82,77,70,73,65,72,73,76,69,60,50,75,65,58,51,51,51,52,50,53,50,52,51,36,71,77,62,36,77,69,44,59,62,52,51,51,50,55,51,50,52,52,52,50,53,51,49,33,51,74,72,70,48,86,73,94,75,84,79,77,78,73,80,58,86,68,93,56,87,46,72,66,57,54,46,51,51,29,54,74,72,71,43,83,70,79,94,58,52,72,70,55,52,52,53,50,50,51,51,50,41,59,73,71,56,76,63,83,75,80,76,86,73,89,134

Foldseek 3Di:
DDDDDPPDPCVVVPDDPVNVVVVVVVVVCVVQNPVVVVLVVLVVVLVVVCVVCVVVVNDDPDDPPPPPPPDPDCDPVNLVVLCVVLVHDPPPDDSVRSVVVSVVSCVVVCVPDPPPPDDD